Protein AF-A0A1L3LZ31-F1 (afdb_monomer_lite)

Organism: NCBI:txid194963

Sequence (178 aa):
MGLLARSVDQMVSSVVHTVFGEVTLGSHKLQDMMAPGGQSEEFSAVFYETMKIVLSELGASRALVSQSAGRKAFGQVTSRAAPEHFAAQLALQLLREEPIRIDYLDAHSPVSKETVAQVAIFSVLLYLLSDRENGDYAKMIQAATNLATALQDEISQAFRTQDRAKLSSLFARYAAHV

Radius of gyration: 16.97 Å; chains: 1; bounding box: 33×65×33 Å

pLDDT: mean 85.26, std 19.46, range [32.81, 98.69]

Structure (mmCIF, N/CA/C/O backbone):
data_AF-A0A1L3LZ31-F1
#
_entry.id   AF-A0A1L3LZ31-F1
#
loop_
_atom_site.group_PDB
_atom_site.id
_atom_site.type_symbol
_atom_site.label_atom_id
_atom_site.label_alt_id
_atom_site.label_comp_id
_atom_site.label_asym_id
_atom_site.label_entity_id
_atom_site.label_seq_id
_atom_site.pdbx_PDB_ins_code
_atom_site.Cartn_x
_atom_site.Cartn_y
_atom_site.Cartn_z
_atom_site.occupancy
_atom_site.B_iso_or_equiv
_atom_site.auth_seq_id
_atom_site.auth_comp_id
_atom_site.auth_asym_id
_atom_site.auth_atom_id
_atom_site.pdbx_PDB_model_num
ATOM 1 N N . MET A 1 1 ? -14.784 -51.489 -11.179 1.00 39.81 1 MET A N 1
ATOM 2 C CA . MET A 1 1 ? -14.001 -50.767 -10.155 1.00 39.81 1 MET A CA 1
ATOM 3 C C . MET A 1 1 ? -13.349 -49.561 -10.811 1.00 39.81 1 MET A C 1
ATOM 5 O O . MET A 1 1 ? -12.501 -49.760 -11.665 1.00 39.81 1 MET A O 1
ATOM 9 N N . GLY A 1 2 ? -13.780 -48.356 -10.422 1.00 39.28 2 GLY A N 1
ATOM 10 C CA . GLY A 1 2 ? -12.992 -47.121 -10.510 1.00 39.28 2 GLY A CA 1
ATOM 11 C C . GLY A 1 2 ? -13.008 -46.341 -11.824 1.00 39.28 2 GLY A C 1
ATOM 12 O O . GLY A 1 2 ? -12.061 -46.451 -12.584 1.00 39.28 2 GLY A O 1
ATOM 13 N N . LEU A 1 3 ? -14.007 -45.474 -12.022 1.00 36.28 3 LEU A N 1
ATOM 14 C CA . LEU A 1 3 ? -13.880 -44.235 -12.809 1.00 36.28 3 LEU A CA 1
ATOM 15 C C . LEU A 1 3 ? -14.830 -43.181 -12.207 1.00 36.28 3 LEU A C 1
ATOM 17 O O . LEU A 1 3 ? -15.915 -42.915 -12.711 1.00 36.28 3 LEU A O 1
ATOM 21 N N . LEU A 1 4 ? -14.425 -42.624 -11.068 1.00 46.81 4 LEU A N 1
ATOM 22 C CA . LEU A 1 4 ? -14.928 -41.361 -10.532 1.00 46.81 4 LEU A CA 1
ATOM 23 C C . LEU A 1 4 ? -13.710 -40.525 -10.131 1.00 46.81 4 LEU A C 1
ATOM 25 O O . LEU A 1 4 ? -12.728 -41.083 -9.649 1.00 46.81 4 LEU A O 1
ATOM 29 N N . ALA A 1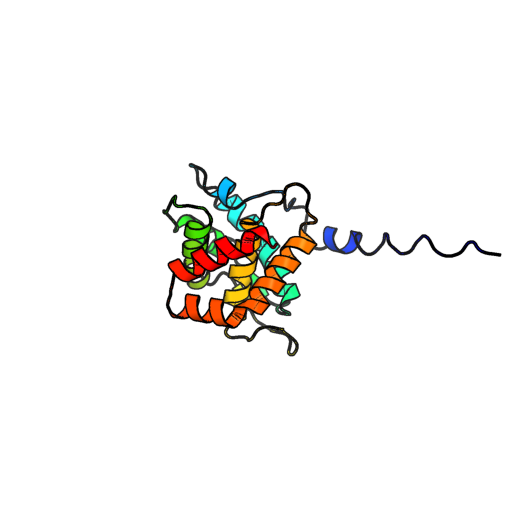 5 ? -13.839 -39.208 -10.301 1.00 45.81 5 ALA A N 1
ATOM 30 C CA . ALA A 1 5 ? -12.892 -38.137 -9.975 1.00 45.81 5 ALA A CA 1
ATOM 31 C C . ALA A 1 5 ? -11.959 -37.690 -11.115 1.00 45.81 5 ALA A C 1
ATOM 33 O O . ALA A 1 5 ? -10.784 -38.042 -11.151 1.00 45.81 5 ALA A O 1
ATOM 34 N N . ARG A 1 6 ? -12.479 -36.836 -12.011 1.00 41.78 6 ARG A N 1
ATOM 35 C CA . ARG A 1 6 ? -11.701 -35.779 -12.696 1.00 41.78 6 ARG A CA 1
ATOM 36 C C . ARG A 1 6 ? -12.620 -34.808 -13.449 1.00 41.78 6 ARG A C 1
ATOM 38 O O . ARG A 1 6 ? -12.605 -34.747 -14.669 1.00 41.78 6 ARG A O 1
ATOM 45 N N . SER A 1 7 ? -13.461 -34.066 -12.732 1.00 39.75 7 SER A N 1
ATOM 46 C CA . SER A 1 7 ? -14.238 -32.975 -13.352 1.00 39.75 7 SER A CA 1
ATOM 47 C C . SER A 1 7 ? -14.838 -32.014 -12.321 1.00 39.75 7 SER A C 1
ATOM 49 O O . SER A 1 7 ? -16.022 -31.700 -12.391 1.00 39.75 7 SER A O 1
ATOM 51 N N . VAL A 1 8 ? -14.049 -31.579 -11.331 1.00 41.03 8 VAL A N 1
ATOM 52 C CA . VAL A 1 8 ? -14.482 -30.530 -10.380 1.00 41.03 8 VAL A CA 1
ATOM 53 C C . VAL A 1 8 ? -13.474 -29.371 -10.277 1.00 41.03 8 VAL A C 1
ATOM 55 O O . VAL A 1 8 ? -13.866 -28.261 -9.942 1.00 41.03 8 VAL A O 1
ATOM 58 N N . ASP A 1 9 ? -12.215 -29.545 -10.697 1.00 38.34 9 ASP A N 1
ATOM 59 C CA . ASP A 1 9 ? -11.177 -28.503 -10.553 1.00 38.34 9 ASP A CA 1
ATOM 60 C C . ASP A 1 9 ? -11.232 -27.341 -11.564 1.00 38.34 9 ASP A C 1
ATOM 62 O O . ASP A 1 9 ? -10.511 -26.360 -11.414 1.00 38.34 9 ASP A O 1
ATOM 66 N N . GLN A 1 10 ? -12.088 -27.389 -12.590 1.00 38.19 10 GLN A N 1
ATOM 67 C CA . GLN A 1 10 ? -12.130 -26.339 -13.624 1.00 38.19 10 GLN A CA 1
ATOM 68 C C . GLN A 1 10 ? -13.148 -25.215 -13.374 1.00 38.19 10 GLN A C 1
ATOM 70 O O . GLN A 1 10 ? -13.153 -24.240 -14.119 1.00 38.19 10 GLN A O 1
ATOM 75 N N . MET A 1 11 ? -13.980 -25.292 -12.328 1.00 39.72 11 MET A N 1
ATOM 76 C CA . MET A 1 11 ? -15.030 -24.284 -12.076 1.00 39.72 11 MET A CA 1
ATOM 77 C C . MET A 1 11 ? -14.653 -23.181 -11.076 1.00 39.72 11 MET A C 1
ATOM 79 O O . MET A 1 11 ? -15.417 -22.235 -10.906 1.00 39.72 11 MET A O 1
ATOM 83 N N . VAL A 1 12 ? -13.478 -23.243 -10.442 1.00 41.28 12 VAL A N 1
ATOM 84 C CA . VAL A 1 12 ? -13.051 -22.215 -9.468 1.00 41.28 12 VAL A CA 1
ATOM 85 C C . VAL A 1 12 ? -12.274 -21.066 -10.136 1.00 41.28 12 VAL A C 1
ATOM 87 O O . VAL A 1 12 ? -12.230 -19.961 -9.608 1.00 41.28 12 VAL A O 1
ATOM 90 N N . SER A 1 13 ? -11.738 -21.267 -11.345 1.00 32.81 13 SER A N 1
ATOM 91 C CA . SER A 1 13 ? -10.962 -20.238 -12.062 1.00 32.81 13 SER A CA 1
ATOM 92 C C . SER A 1 13 ? -11.827 -19.246 -12.857 1.00 32.81 13 SER A C 1
ATOM 94 O O . SER A 1 13 ? -11.401 -18.123 -13.116 1.00 32.81 13 SER A O 1
ATOM 96 N N . SER A 1 14 ? -13.065 -19.603 -13.205 1.00 35.97 14 SER A N 1
ATOM 97 C CA . SER A 1 14 ? -13.921 -18.777 -14.069 1.00 35.97 14 SER A CA 1
ATOM 98 C C . SER A 1 14 ? -14.652 -17.642 -13.347 1.00 35.97 14 SER A C 1
ATOM 100 O O . SER A 1 14 ? -15.128 -16.723 -14.003 1.00 35.97 14 SER A O 1
ATOM 102 N N . VAL A 1 15 ? -14.738 -17.666 -12.014 1.00 42.50 15 VAL A N 1
ATOM 103 C CA . VAL A 1 15 ? -15.490 -16.647 -11.253 1.00 42.50 15 VAL A CA 1
ATOM 104 C C . VAL A 1 15 ? -14.682 -15.356 -11.055 1.00 42.50 15 VAL A C 1
ATOM 106 O O . VAL A 1 15 ? -15.261 -14.289 -10.865 1.00 42.50 15 VAL A O 1
ATOM 109 N N . VAL A 1 16 ? -13.354 -15.409 -11.195 1.00 46.00 16 VAL A N 1
ATOM 110 C CA . VAL A 1 16 ? -12.488 -14.222 -11.081 1.00 46.00 16 VAL A CA 1
ATOM 111 C C . VAL A 1 16 ? -12.533 -13.359 -12.352 1.00 46.00 16 VAL A C 1
ATOM 113 O O . VAL A 1 16 ? -12.413 -12.141 -12.266 1.00 46.00 16 VAL A O 1
ATOM 116 N N . HIS A 1 17 ? -12.808 -13.949 -13.521 1.00 40.97 17 HIS A N 1
ATOM 117 C CA . HIS A 1 17 ? -12.828 -13.224 -14.800 1.00 40.97 17 HIS A CA 1
ATOM 118 C C . HIS A 1 17 ? -14.130 -12.465 -15.100 1.00 40.97 17 HIS A C 1
ATOM 120 O O . HIS A 1 17 ? -14.138 -11.608 -15.976 1.00 40.97 17 HIS A O 1
ATOM 126 N N . THR A 1 18 ? -15.243 -12.765 -14.423 1.00 38.41 18 THR A N 1
ATOM 127 C CA . THR A 1 18 ? -16.560 -12.214 -14.811 1.00 38.41 18 THR A CA 1
ATOM 128 C C . THR A 1 18 ? -16.997 -11.007 -13.974 1.00 38.41 18 THR A C 1
ATOM 130 O O . THR A 1 18 ? -17.880 -10.265 -14.394 1.00 38.41 18 THR A O 1
ATOM 133 N N . VAL A 1 19 ? -16.398 -10.778 -12.799 1.00 49.94 19 VAL A N 1
ATOM 134 C CA . VAL A 1 19 ? -16.820 -9.696 -11.879 1.00 49.94 19 VAL A CA 1
ATOM 135 C C . VAL A 1 19 ? -16.019 -8.402 -12.079 1.00 49.94 19 VAL A C 1
ATOM 137 O O . VAL A 1 19 ? -16.484 -7.315 -11.739 1.00 49.94 19 VAL A O 1
ATOM 140 N N . PHE A 1 20 ? -14.842 -8.498 -12.688 1.00 46.31 20 PHE A N 1
ATOM 141 C CA . PHE A 1 20 ? -13.963 -7.373 -12.977 1.00 46.31 20 PHE A CA 1
ATOM 142 C C . PHE A 1 20 ? -13.767 -7.371 -14.486 1.00 46.31 20 PHE A C 1
ATOM 144 O O . PHE A 1 20 ? -13.106 -8.258 -15.017 1.00 46.31 20 PHE A O 1
ATOM 151 N N . GLY A 1 21 ? -14.457 -6.457 -15.176 1.00 37.12 21 GLY A N 1
ATOM 152 C CA . GLY A 1 21 ? -14.401 -6.336 -16.631 1.00 37.12 21 GLY A CA 1
ATOM 153 C C . GLY A 1 21 ? -12.963 -6.370 -17.140 1.00 37.12 21 GLY A C 1
ATOM 154 O O . GLY A 1 21 ? -12.045 -6.000 -16.418 1.00 37.12 21 GLY A O 1
ATOM 155 N N . GLU A 1 22 ? -12.812 -6.846 -18.371 1.00 36.69 22 GLU A N 1
ATOM 156 C CA . GLU A 1 22 ? -11.579 -7.186 -19.086 1.00 36.69 22 GLU A CA 1
ATOM 157 C C . GLU A 1 22 ? -10.583 -6.008 -19.203 1.00 36.69 22 GLU A C 1
ATOM 159 O O . GLU A 1 22 ? -10.281 -5.504 -20.278 1.00 36.69 22 GLU A O 1
ATOM 164 N N . VAL A 1 23 ? -10.054 -5.542 -18.077 1.00 42.44 23 VAL A N 1
ATOM 165 C CA . VAL A 1 23 ? -8.762 -4.883 -17.989 1.00 42.44 23 VAL A CA 1
ATOM 166 C C . VAL A 1 23 ? -7.808 -6.035 -17.779 1.00 42.44 23 VAL A C 1
ATOM 168 O O . VAL A 1 23 ? -7.792 -6.659 -16.717 1.00 42.44 23 VAL A O 1
ATOM 171 N N . THR A 1 24 ? -7.043 -6.369 -18.813 1.00 52.22 24 THR A N 1
ATOM 172 C CA . THR A 1 24 ? -5.862 -7.203 -18.640 1.00 52.22 24 THR A CA 1
ATOM 173 C C . THR A 1 24 ? -5.041 -6.548 -17.538 1.00 52.22 24 THR A C 1
ATOM 175 O O . THR A 1 24 ? -4.415 -5.517 -17.779 1.00 52.22 24 THR A O 1
ATOM 178 N N . LEU A 1 25 ? -5.073 -7.104 -16.322 1.00 55.62 25 LEU A N 1
ATOM 179 C CA . LEU A 1 25 ? -4.051 -6.897 -15.302 1.00 55.62 25 LEU A CA 1
ATOM 180 C C . LEU A 1 25 ? -2.759 -7.449 -15.914 1.00 55.62 25 LEU A C 1
ATOM 182 O O . LEU A 1 25 ? -2.336 -8.551 -15.606 1.00 55.62 25 LEU A O 1
ATOM 186 N N . GLY A 1 26 ? -2.214 -6.746 -16.906 1.00 54.66 26 GLY A N 1
ATOM 187 C CA . GLY A 1 26 ? -1.016 -7.139 -17.614 1.00 54.66 26 GLY A CA 1
ATOM 188 C C . GLY A 1 26 ? 0.185 -7.061 -16.682 1.00 54.66 26 GLY A C 1
ATOM 189 O O . GLY A 1 26 ? 0.089 -6.653 -15.521 1.00 54.66 26 GLY A O 1
ATOM 190 N N . SER A 1 27 ? 1.356 -7.402 -17.214 1.00 60.34 27 SER A N 1
ATOM 191 C CA . SER A 1 27 ? 2.658 -7.302 -16.541 1.00 60.34 27 SER A CA 1
ATOM 192 C C . SER A 1 27 ? 3.097 -5.843 -16.273 1.00 60.34 27 SER A C 1
ATOM 194 O O . SER A 1 27 ? 4.256 -5.493 -16.470 1.00 60.34 27 SER A O 1
ATOM 196 N N . HIS A 1 28 ? 2.191 -4.961 -15.850 1.00 75.38 28 HIS A N 1
ATOM 197 C CA . HIS A 1 28 ? 2.443 -3.532 -15.6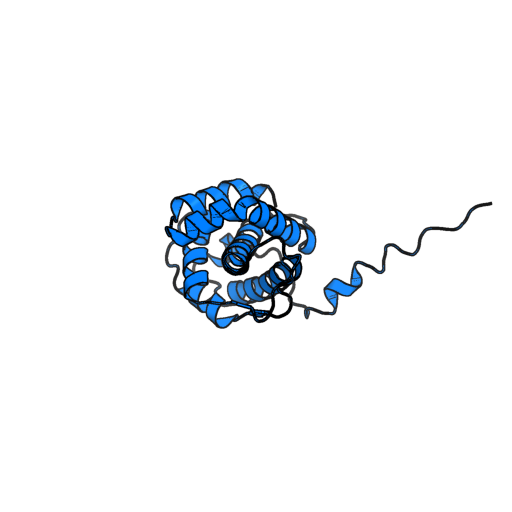98 1.00 75.38 28 HIS A CA 1
ATOM 198 C C . HIS A 1 28 ? 3.281 -3.258 -14.448 1.00 75.38 28 HIS A C 1
ATOM 200 O O . HIS A 1 28 ? 2.725 -3.100 -13.353 1.00 75.38 28 HIS A O 1
ATOM 206 N N . LYS A 1 29 ? 4.614 -3.250 -14.577 1.00 88.06 29 LYS A N 1
ATOM 207 C CA . LYS A 1 29 ? 5.547 -2.950 -13.480 1.00 88.06 29 LYS A CA 1
ATOM 208 C C . LYS A 1 29 ? 5.568 -1.462 -13.186 1.00 88.06 29 LYS A C 1
ATOM 210 O O . LYS A 1 29 ? 5.470 -0.633 -14.087 1.00 88.06 29 LYS A O 1
ATOM 215 N N . LEU A 1 30 ? 5.738 -1.117 -11.907 1.00 89.69 30 LEU A N 1
ATOM 216 C CA . LEU A 1 30 ? 5.811 0.284 -11.491 1.00 89.69 30 LEU A CA 1
ATOM 217 C C . LEU A 1 30 ? 6.924 1.026 -12.247 1.00 89.69 30 LEU A C 1
ATOM 219 O O . LEU A 1 30 ? 6.728 2.159 -12.676 1.00 89.69 30 LEU A O 1
ATOM 223 N N . GLN A 1 31 ? 8.056 0.351 -12.469 1.00 88.94 31 GLN A N 1
ATOM 224 C CA . GLN A 1 31 ? 9.190 0.882 -13.227 1.00 88.94 31 GLN A CA 1
ATOM 225 C C . GLN A 1 31 ? 8.815 1.308 -14.662 1.00 88.94 31 GLN A C 1
ATOM 227 O O . GLN A 1 31 ? 9.337 2.307 -15.152 1.00 88.94 31 GLN A O 1
ATOM 232 N N . ASP A 1 32 ? 7.886 0.601 -15.315 1.00 87.19 32 ASP A N 1
ATOM 233 C CA . ASP A 1 32 ? 7.491 0.868 -16.703 1.00 87.19 32 ASP A CA 1
ATOM 234 C C . ASP A 1 32 ? 6.587 2.114 -16.771 1.00 87.19 32 ASP A C 1
ATOM 236 O O . ASP A 1 32 ? 6.654 2.915 -17.706 1.00 87.19 32 ASP A O 1
ATOM 240 N N . MET A 1 33 ? 5.791 2.342 -15.722 1.00 88.25 33 MET A N 1
ATOM 241 C CA . MET A 1 33 ? 4.924 3.520 -15.591 1.00 88.25 33 MET A CA 1
ATOM 242 C C . MET A 1 33 ? 5.703 4.797 -15.232 1.00 88.25 33 MET A C 1
ATOM 244 O O . MET A 1 33 ? 5.238 5.909 -15.503 1.00 88.25 33 MET A O 1
ATOM 248 N N . MET A 1 34 ? 6.886 4.649 -14.624 1.00 87.31 34 MET A N 1
ATOM 249 C CA . MET A 1 34 ? 7.786 5.748 -14.240 1.00 87.31 34 MET A CA 1
ATOM 250 C C . MET A 1 34 ? 8.545 6.367 -15.429 1.00 87.31 34 MET A C 1
ATOM 252 O O . MET A 1 34 ? 9.222 7.388 -15.259 1.00 87.31 34 MET A O 1
ATOM 256 N N . ALA A 1 35 ? 8.462 5.773 -16.623 1.00 78.75 35 ALA A N 1
ATOM 257 C CA . ALA A 1 35 ? 9.170 6.238 -17.812 1.00 78.75 35 ALA A CA 1
ATOM 258 C C . ALA A 1 35 ? 8.816 7.700 -18.197 1.00 78.75 35 ALA A C 1
ATOM 260 O O . ALA A 1 35 ? 7.732 8.200 -17.867 1.00 78.75 35 ALA A O 1
ATOM 261 N N . PRO A 1 36 ? 9.713 8.426 -18.903 1.00 64.81 36 PRO A N 1
ATOM 262 C CA . PRO A 1 36 ? 9.447 9.791 -19.358 1.00 64.81 36 PRO A CA 1
ATOM 263 C C . PRO A 1 36 ? 8.152 9.864 -20.178 1.00 64.81 36 PRO A C 1
ATOM 265 O O . PRO A 1 36 ? 8.026 9.198 -21.198 1.00 64.81 36 PRO A O 1
ATOM 268 N N . GLY A 1 37 ? 7.198 10.677 -19.723 1.00 63.94 37 GLY A N 1
ATOM 269 C CA . GLY A 1 37 ? 5.831 10.705 -20.256 1.00 63.94 37 GLY A CA 1
ATOM 270 C C . GLY A 1 37 ? 4.774 10.340 -19.213 1.00 63.94 37 GLY A C 1
ATOM 271 O O . GLY A 1 37 ? 3.627 10.720 -19.398 1.00 63.94 37 GLY A O 1
ATOM 272 N N . GLY A 1 38 ? 5.180 9.710 -18.098 1.00 64.19 38 GLY A N 1
ATOM 273 C CA . GLY A 1 38 ? 4.383 9.519 -16.885 1.00 64.19 38 GLY A CA 1
ATOM 274 C C . GLY A 1 38 ? 3.033 8.866 -17.156 1.00 64.19 38 GLY A C 1
ATOM 275 O O . GLY A 1 38 ? 2.033 9.561 -17.347 1.00 64.19 38 GLY A O 1
ATOM 276 N N . GLN A 1 39 ? 2.980 7.535 -17.110 1.00 81.56 39 GLN A N 1
ATOM 277 C CA . GLN A 1 39 ? 1.769 6.771 -17.428 1.00 81.56 39 GLN A CA 1
ATOM 278 C C . GLN A 1 39 ? 0.765 6.787 -16.258 1.00 81.56 39 GLN A C 1
ATOM 280 O O . GLN A 1 39 ? 0.334 5.760 -15.750 1.00 81.56 39 GLN A O 1
ATOM 285 N N . SER A 1 40 ? 0.394 7.987 -15.795 1.00 83.19 40 SER A N 1
ATOM 286 C CA . SER A 1 40 ? -0.495 8.197 -14.643 1.00 83.19 40 SER A CA 1
ATOM 287 C C . SER A 1 40 ? -1.891 7.602 -14.850 1.00 83.19 40 SER A C 1
ATOM 289 O O . SER A 1 40 ? -2.541 7.209 -13.884 1.00 83.19 40 SER A O 1
ATOM 291 N N . GLU A 1 41 ? -2.350 7.530 -16.100 1.00 87.38 41 GLU A N 1
ATOM 292 C CA . GLU A 1 41 ? -3.616 6.902 -16.474 1.00 87.38 41 GLU A CA 1
ATOM 293 C C . GLU A 1 41 ? -3.545 5.380 -16.327 1.00 87.38 41 GLU A C 1
ATOM 295 O O . GLU A 1 41 ? -4.369 4.806 -15.613 1.00 87.38 41 GLU A O 1
ATOM 300 N N . GLU A 1 42 ? -2.500 4.759 -16.879 1.00 89.38 42 GLU A N 1
ATOM 301 C CA . GLU A 1 42 ? -2.211 3.330 -16.722 1.00 89.38 42 GLU A CA 1
ATOM 302 C C . GLU A 1 42 ? -2.048 2.956 -15.245 1.00 89.38 42 GLU A C 1
ATOM 304 O O . GLU A 1 42 ? -2.737 2.059 -14.756 1.00 89.38 42 GLU A O 1
ATOM 309 N N . PHE A 1 43 ? -1.231 3.711 -14.500 1.00 92.06 43 P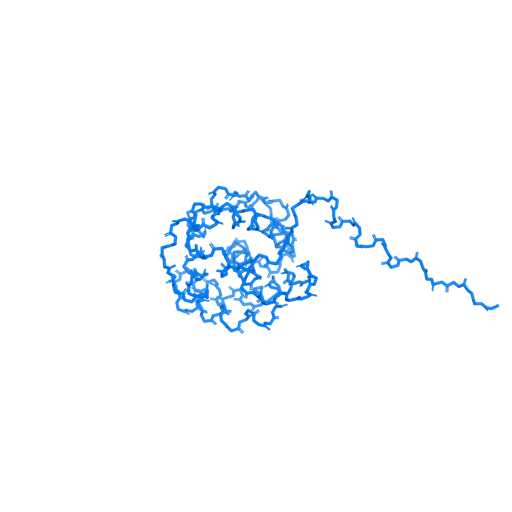HE A N 1
ATOM 310 C CA . PHE A 1 43 ? -1.088 3.526 -13.059 1.00 92.06 43 PHE A CA 1
ATOM 311 C C . PHE A 1 43 ? -2.440 3.571 -12.356 1.00 92.06 43 PHE A C 1
ATOM 313 O O . PHE A 1 43 ? -2.736 2.702 -11.544 1.00 92.06 43 PHE A O 1
ATOM 320 N N . SER A 1 44 ? -3.274 4.569 -12.658 1.00 92.69 44 SER A N 1
ATOM 321 C CA . SER A 1 44 ? -4.551 4.735 -11.968 1.00 92.69 44 SER A CA 1
ATOM 322 C C . SER A 1 44 ? -5.506 3.564 -12.204 1.00 92.69 44 SER A C 1
ATOM 324 O O . SER A 1 44 ? -6.178 3.145 -11.264 1.00 92.69 44 SER A O 1
ATOM 326 N N . ALA A 1 45 ? -5.539 3.018 -13.424 1.00 91.62 45 ALA A N 1
ATOM 327 C CA . ALA A 1 45 ? -6.369 1.868 -13.765 1.00 91.62 45 ALA A CA 1
ATOM 328 C C . ALA A 1 45 ? -5.887 0.608 -13.033 1.00 91.62 45 ALA A C 1
ATOM 330 O O . ALA A 1 45 ? -6.669 -0.048 -12.345 1.00 91.62 45 ALA A O 1
ATOM 331 N N . VAL A 1 46 ? -4.582 0.323 -13.095 1.00 92.44 46 VAL A N 1
ATOM 332 C CA . VAL A 1 46 ? -3.994 -0.844 -12.422 1.00 92.44 46 VAL A CA 1
ATOM 333 C C . VAL A 1 46 ? -4.121 -0.726 -10.901 1.00 92.44 46 VAL A C 1
ATOM 335 O O . VAL A 1 46 ? -4.479 -1.697 -10.233 1.00 92.44 46 VAL A O 1
ATOM 338 N N . PHE A 1 47 ? -3.879 0.462 -10.342 1.00 95.06 47 PHE A N 1
ATOM 339 C CA . PHE A 1 47 ? -4.066 0.746 -8.922 1.00 95.06 47 PHE A CA 1
ATOM 340 C C . PHE A 1 47 ? -5.511 0.492 -8.493 1.00 95.06 47 PHE A C 1
ATOM 342 O O . PHE A 1 47 ? -5.724 -0.179 -7.489 1.00 95.06 47 PHE A O 1
ATOM 349 N N . TYR A 1 48 ? -6.495 0.993 -9.246 1.00 94.94 48 TYR A N 1
ATOM 350 C CA . TYR A 1 48 ? -7.914 0.828 -8.929 1.00 94.94 48 TYR A CA 1
ATOM 351 C C . TYR A 1 48 ? -8.323 -0.650 -8.861 1.00 94.94 48 TYR A C 1
ATOM 353 O O . TYR A 1 48 ? -8.898 -1.074 -7.856 1.00 94.94 48 TYR A O 1
ATOM 361 N N . GLU A 1 49 ? -7.978 -1.443 -9.878 1.00 93.12 49 GLU A N 1
ATOM 362 C CA . GLU A 1 49 ? -8.349 -2.864 -9.916 1.00 93.12 49 GLU A CA 1
ATOM 363 C C . GLU A 1 49 ? -7.620 -3.680 -8.843 1.00 93.12 49 GLU A C 1
ATOM 365 O O . GLU A 1 49 ? -8.250 -4.428 -8.093 1.00 93.12 49 GLU A O 1
ATOM 370 N N . THR A 1 50 ? -6.307 -3.472 -8.689 1.00 95.00 50 THR A N 1
ATOM 371 C CA . THR A 1 50 ? -5.515 -4.163 -7.654 1.00 95.00 50 THR A CA 1
ATOM 372 C C . THR A 1 50 ? -6.030 -3.819 -6.255 1.00 95.00 50 THR A C 1
ATOM 374 O O . THR A 1 50 ? -6.180 -4.696 -5.408 1.00 95.00 50 THR A O 1
ATOM 377 N N . MET A 1 51 ? -6.364 -2.548 -6.014 1.00 97.00 51 MET A N 1
ATOM 378 C CA . MET A 1 51 ? -6.868 -2.078 -4.725 1.00 97.00 51 MET A CA 1
ATOM 379 C C . MET A 1 51 ? -8.192 -2.743 -4.343 1.00 97.00 51 MET A C 1
ATOM 381 O O . MET A 1 51 ? -8.382 -3.085 -3.179 1.00 97.00 51 MET A O 1
ATOM 385 N N . LYS A 1 52 ? -9.105 -2.968 -5.296 1.00 95.62 52 LYS A N 1
ATOM 386 C CA . LYS A 1 52 ? -10.367 -3.671 -5.014 1.00 95.62 52 LYS A CA 1
ATOM 387 C C . LYS A 1 52 ? -10.133 -5.108 -4.554 1.00 95.62 52 LYS A C 1
ATOM 389 O O . LYS A 1 52 ? -10.808 -5.558 -3.631 1.00 95.62 52 LYS A O 1
ATOM 394 N N . ILE A 1 53 ? -9.179 -5.804 -5.174 1.00 95.31 53 ILE A N 1
ATOM 395 C CA . ILE A 1 53 ? -8.815 -7.176 -4.798 1.00 95.31 53 ILE A CA 1
ATOM 396 C C . ILE A 1 53 ? -8.219 -7.177 -3.387 1.00 95.31 53 ILE A C 1
ATOM 398 O O . ILE A 1 53 ? -8.743 -7.859 -2.510 1.00 95.31 53 ILE A O 1
ATOM 402 N N . VAL A 1 54 ? -7.218 -6.328 -3.135 1.00 97.62 54 VAL A N 1
ATOM 403 C CA . VAL A 1 54 ? -6.574 -6.188 -1.817 1.00 97.62 54 VAL A CA 1
ATOM 404 C C . VAL A 1 54 ? -7.591 -5.855 -0.722 1.00 97.62 54 VAL A C 1
ATOM 406 O O . VAL A 1 54 ? -7.599 -6.477 0.335 1.00 97.62 54 VAL A O 1
ATOM 409 N N . LEU A 1 55 ? -8.492 -4.896 -0.955 1.00 97.44 55 LEU A N 1
ATOM 410 C CA . LEU A 1 55 ? -9.512 -4.528 0.032 1.00 97.44 55 LEU A CA 1
ATOM 411 C C . LEU A 1 55 ? -10.491 -5.672 0.297 1.00 97.44 55 LEU A C 1
ATOM 413 O O . LEU A 1 55 ? -10.892 -5.866 1.442 1.00 97.44 55 LEU A O 1
ATOM 417 N N . SER A 1 56 ? -10.848 -6.454 -0.722 1.00 95.69 56 SER A N 1
ATOM 418 C CA . SER A 1 56 ? -11.662 -7.654 -0.528 1.00 95.69 56 SER A CA 1
ATOM 419 C C . SER A 1 56 ? -10.944 -8.690 0.344 1.00 95.69 56 SER A C 1
ATOM 421 O O . SER A 1 56 ? -11.567 -9.254 1.241 1.00 95.69 56 SER A O 1
ATOM 423 N N . GLU A 1 57 ? -9.648 -8.920 0.117 1.00 95.81 57 GLU A N 1
ATOM 424 C CA . GLU A 1 57 ? -8.826 -9.846 0.914 1.00 95.81 57 GLU A CA 1
ATOM 425 C C . GLU A 1 57 ? -8.660 -9.391 2.369 1.00 95.81 57 GLU A C 1
ATOM 427 O O . GLU A 1 57 ? -8.648 -10.215 3.280 1.00 95.81 57 GLU A O 1
ATOM 432 N N . LEU A 1 58 ? -8.604 -8.079 2.604 1.00 97.50 58 LEU A N 1
ATOM 433 C CA . LEU A 1 58 ? -8.546 -7.485 3.942 1.00 97.50 58 LEU A CA 1
ATOM 434 C C . LEU A 1 58 ? -9.918 -7.411 4.639 1.00 97.50 58 LEU A C 1
ATOM 436 O O . LEU A 1 58 ? -10.022 -6.845 5.723 1.00 97.50 58 LEU A O 1
ATOM 440 N N . GLY A 1 59 ? -10.992 -7.937 4.039 1.00 96.88 59 GLY A N 1
ATOM 441 C CA . GLY A 1 59 ? -12.339 -7.881 4.621 1.00 96.88 59 GLY A CA 1
ATOM 442 C C . GLY A 1 59 ? -13.012 -6.502 4.532 1.00 96.88 59 GLY A C 1
ATOM 443 O O . GLY A 1 59 ? -14.008 -6.249 5.210 1.00 96.88 59 GLY A O 1
ATOM 444 N N . ALA A 1 60 ? -12.503 -5.602 3.689 1.00 96.31 60 ALA A N 1
ATOM 445 C CA . ALA A 1 60 ? -13.040 -4.268 3.407 1.00 96.31 60 ALA A CA 1
ATOM 446 C C . ALA A 1 60 ? -13.827 -4.239 2.080 1.00 96.31 60 ALA A C 1
ATOM 448 O O . ALA A 1 60 ? -13.670 -3.336 1.258 1.00 96.31 60 ALA A O 1
ATOM 449 N N . SER A 1 61 ? -14.690 -5.234 1.850 1.00 89.12 61 SER A N 1
ATOM 450 C CA . SER A 1 61 ? -15.412 -5.418 0.576 1.00 89.12 61 SER A CA 1
ATOM 451 C C . SER A 1 61 ? -16.392 -4.286 0.230 1.00 89.12 61 SER A C 1
ATOM 453 O O . SER A 1 61 ? -16.764 -4.117 -0.930 1.00 89.12 61 SER A O 1
ATOM 455 N N . ARG A 1 62 ? -16.796 -3.479 1.219 1.00 91.69 62 ARG A N 1
ATOM 456 C CA . ARG A 1 62 ? -17.613 -2.269 1.036 1.00 91.69 62 ARG A CA 1
ATOM 457 C C . ARG A 1 62 ? -16.739 -1.025 1.161 1.00 91.69 62 ARG A C 1
ATOM 459 O O . ARG A 1 62 ? -16.857 -0.252 2.114 1.00 91.69 62 ARG A O 1
ATOM 466 N N . ALA A 1 63 ? -15.844 -0.866 0.198 1.00 94.25 63 ALA A N 1
ATOM 467 C CA . ALA A 1 63 ? -14.982 0.295 0.082 1.00 94.25 63 ALA A CA 1
ATOM 468 C C . ALA A 1 63 ? -15.131 0.948 -1.295 1.00 94.25 63 ALA A C 1
ATOM 470 O O . ALA A 1 63 ? -15.309 0.278 -2.313 1.00 94.25 63 ALA A O 1
ATOM 471 N N . LEU A 1 64 ? -15.041 2.274 -1.321 1.00 95.06 64 LEU A N 1
ATOM 472 C CA . LEU A 1 64 ? -14.974 3.065 -2.542 1.00 95.06 64 LEU A CA 1
ATOM 473 C C . LEU A 1 64 ? -13.512 3.372 -2.847 1.00 95.06 64 LEU A C 1
ATOM 475 O O . LEU A 1 64 ? -12.794 3.867 -1.979 1.00 95.06 64 LEU A O 1
ATOM 479 N N . VAL A 1 65 ? -13.093 3.122 -4.087 1.00 96.56 65 VAL A N 1
ATOM 480 C CA . VAL A 1 65 ? -11.745 3.437 -4.576 1.00 96.56 65 VAL A CA 1
ATOM 481 C C . VAL A 1 65 ? -11.835 4.539 -5.629 1.00 96.56 65 VAL A C 1
ATOM 483 O O . VAL A 1 65 ? -12.600 4.440 -6.586 1.00 96.56 65 VAL A O 1
ATOM 486 N N . SER A 1 66 ? -11.053 5.601 -5.456 1.00 96.50 66 SER A N 1
ATOM 487 C CA . SER A 1 66 ? -10.992 6.755 -6.349 1.00 96.50 66 SER A CA 1
ATOM 488 C C . SER A 1 66 ? -9.801 6.647 -7.298 1.00 96.50 66 SER A C 1
ATOM 490 O O . SER A 1 66 ? -8.652 6.902 -6.926 1.00 96.50 66 SER A O 1
ATOM 492 N N . GLN A 1 67 ? -10.081 6.320 -8.560 1.00 93.94 67 GLN A N 1
ATOM 493 C CA . GLN A 1 67 ? -9.066 6.273 -9.614 1.00 93.94 67 GLN A CA 1
ATOM 494 C C . GLN A 1 67 ? -8.408 7.647 -9.836 1.00 93.94 67 GLN A C 1
ATOM 496 O O . GLN A 1 67 ? -7.191 7.742 -10.003 1.00 93.94 67 GLN A O 1
ATOM 501 N N . SER A 1 68 ? -9.184 8.735 -9.774 1.00 95.12 68 SER A N 1
ATOM 502 C CA . SER A 1 68 ? -8.659 10.094 -9.949 1.00 95.12 68 SER A CA 1
ATOM 503 C C . SER A 1 68 ? -7.710 10.510 -8.822 1.00 95.12 68 SER A C 1
ATOM 505 O O . SER A 1 68 ? -6.728 11.200 -9.092 1.00 95.12 68 SER A O 1
ATOM 507 N N . ALA A 1 69 ? -7.963 10.075 -7.581 1.00 96.25 69 ALA A N 1
ATOM 508 C CA . ALA A 1 69 ? -7.050 10.301 -6.459 1.00 96.25 69 ALA A CA 1
ATOM 509 C C . ALA A 1 69 ? -5.726 9.547 -6.661 1.00 96.25 69 ALA A C 1
ATOM 511 O O . ALA A 1 69 ? -4.659 10.136 -6.499 1.00 96.25 69 ALA A O 1
ATOM 512 N N . GLY A 1 70 ? -5.786 8.288 -7.117 1.00 95.19 70 GLY A N 1
ATOM 513 C CA . GLY A 1 70 ? -4.597 7.513 -7.487 1.00 95.19 70 GLY A CA 1
ATOM 514 C C . GLY A 1 70 ? -3.771 8.194 -8.583 1.00 95.19 70 GLY A C 1
ATOM 515 O O . GLY A 1 70 ? -2.569 8.409 -8.420 1.00 95.19 70 GLY A O 1
ATOM 516 N N . ARG A 1 71 ? -4.428 8.632 -9.665 1.00 94.56 71 ARG A N 1
ATOM 517 C CA . ARG A 1 71 ? -3.790 9.386 -10.758 1.00 94.56 71 ARG A CA 1
ATOM 518 C C . ARG A 1 71 ? -3.119 10.668 -10.259 1.00 94.56 71 ARG A C 1
ATOM 520 O O . ARG A 1 71 ? -1.979 10.956 -10.622 1.00 94.56 71 ARG A O 1
ATOM 527 N N . LYS A 1 72 ? -3.829 11.441 -9.432 1.00 95.31 72 LYS A N 1
ATOM 528 C CA . LYS A 1 72 ? -3.339 12.703 -8.867 1.00 95.31 72 LYS A CA 1
ATOM 529 C C . LYS A 1 72 ? -2.136 12.476 -7.951 1.00 95.31 72 LYS A C 1
ATOM 531 O O . LYS A 1 72 ? -1.170 13.228 -8.055 1.00 95.31 72 LYS A O 1
ATOM 536 N N . ALA A 1 73 ? -2.165 11.441 -7.112 1.00 95.81 73 ALA A N 1
ATOM 537 C CA . ALA A 1 73 ? -1.038 11.083 -6.259 1.00 95.81 73 ALA A CA 1
ATOM 538 C C . ALA A 1 73 ? 0.205 10.731 -7.085 1.00 95.81 73 ALA A C 1
ATOM 540 O O . ALA A 1 73 ? 1.284 11.257 -6.822 1.00 95.81 73 ALA A O 1
ATOM 541 N N . PHE A 1 74 ? 0.038 9.914 -8.129 1.00 94.38 74 PHE A N 1
ATOM 542 C CA . PHE A 1 74 ? 1.126 9.538 -9.030 1.00 94.38 74 PHE A CA 1
ATOM 543 C C . PHE A 1 74 ? 1.749 10.748 -9.728 1.00 94.38 74 PHE A C 1
ATOM 545 O O . PHE A 1 74 ? 2.965 10.907 -9.721 1.00 94.38 74 PHE A O 1
ATOM 552 N N . GLY A 1 75 ? 0.919 11.648 -10.266 1.00 92.00 75 GLY A N 1
ATOM 553 C CA . GLY A 1 75 ? 1.389 12.858 -10.947 1.00 92.00 75 GLY A CA 1
ATOM 554 C C . GLY A 1 75 ? 2.133 13.856 -10.050 1.00 92.00 75 GLY A C 1
ATOM 555 O O . GLY A 1 75 ? 2.850 14.711 -10.564 1.00 92.00 75 GLY A O 1
ATOM 556 N N . GLN A 1 76 ? 1.985 13.763 -8.724 1.00 92.50 76 GLN A N 1
ATOM 557 C CA . GLN A 1 76 ? 2.689 14.623 -7.765 1.00 92.50 76 GLN A CA 1
ATOM 558 C C . GLN A 1 76 ? 4.067 14.088 -7.357 1.00 92.50 76 GLN A C 1
ATOM 560 O O . GLN A 1 76 ? 4.874 14.842 -6.810 1.00 92.50 76 GLN A O 1
ATOM 565 N N . VAL A 1 77 ? 4.366 12.813 -7.622 1.00 91.81 77 VAL A N 1
ATOM 566 C CA . VAL A 1 77 ? 5.693 12.251 -7.357 1.00 91.81 77 VAL A CA 1
ATOM 567 C C . VAL A 1 77 ? 6.611 12.586 -8.528 1.00 91.81 77 VAL A C 1
ATOM 569 O O . VAL A 1 77 ? 6.507 12.026 -9.613 1.00 91.81 77 VAL A O 1
ATOM 572 N N . THR A 1 78 ? 7.529 13.524 -8.309 1.00 81.94 78 THR A N 1
ATOM 573 C CA . THR A 1 78 ? 8.450 14.020 -9.347 1.00 81.94 78 THR A CA 1
ATOM 574 C C . THR A 1 78 ? 9.803 13.310 -9.356 1.00 81.94 78 THR A C 1
ATOM 576 O O . THR A 1 78 ? 10.589 13.477 -10.291 1.00 81.94 78 THR A O 1
ATOM 579 N N . SER A 1 79 ? 10.093 12.527 -8.315 1.00 77.94 79 SER A N 1
ATOM 580 C CA . SER A 1 79 ? 11.342 11.780 -8.187 1.00 77.94 79 SER A CA 1
ATOM 581 C C . SER A 1 79 ? 11.475 10.736 -9.293 1.00 77.94 79 SER A C 1
ATOM 583 O O . SER A 1 79 ? 10.524 10.033 -9.607 1.00 77.94 79 SER A O 1
ATOM 585 N N . ARG A 1 80 ? 12.681 10.594 -9.844 1.00 74.31 80 ARG A N 1
ATOM 586 C CA . ARG A 1 80 ? 13.058 9.495 -10.752 1.00 74.31 80 ARG A CA 1
ATOM 587 C C . ARG A 1 80 ? 14.090 8.564 -10.112 1.00 74.31 80 ARG A C 1
ATOM 589 O O . ARG A 1 80 ? 14.968 8.040 -10.789 1.00 74.31 80 ARG A O 1
ATOM 596 N N . ALA A 1 81 ? 14.034 8.443 -8.787 1.00 84.25 81 ALA A N 1
ATOM 597 C CA . ALA A 1 81 ? 14.872 7.520 -8.032 1.00 84.25 81 ALA A CA 1
ATOM 598 C C . ALA A 1 81 ? 14.532 6.055 -8.365 1.00 84.25 81 ALA A C 1
ATOM 600 O O . ALA A 1 81 ? 13.627 5.778 -9.151 1.00 84.25 81 ALA A O 1
ATOM 601 N N . ALA A 1 82 ? 15.250 5.121 -7.738 1.00 92.25 82 ALA A N 1
ATOM 602 C CA . ALA A 1 82 ? 14.948 3.697 -7.841 1.00 92.25 82 ALA A CA 1
ATOM 603 C C . ALA A 1 82 ? 13.456 3.406 -7.539 1.00 92.25 82 ALA A C 1
ATOM 605 O O . ALA A 1 82 ? 12.855 4.133 -6.732 1.00 92.25 82 ALA A O 1
ATOM 606 N N . PRO A 1 83 ? 12.849 2.374 -8.158 1.00 93.62 83 PRO A N 1
ATOM 607 C CA . PRO A 1 83 ? 11.415 2.095 -8.053 1.00 93.62 83 PRO A CA 1
ATOM 608 C C . PRO A 1 83 ? 10.876 2.043 -6.619 1.00 93.62 83 PRO A C 1
ATOM 610 O O . PRO A 1 83 ? 9.785 2.534 -6.349 1.00 93.62 83 PRO A O 1
ATOM 613 N N . GLU A 1 84 ? 11.652 1.533 -5.667 1.00 96.00 84 GLU A N 1
ATOM 614 C CA . GLU A 1 84 ? 11.266 1.406 -4.259 1.00 96.00 84 GLU A CA 1
ATOM 615 C C . GLU A 1 84 ? 11.232 2.762 -3.547 1.00 96.00 84 GLU A C 1
ATOM 617 O O . GLU A 1 84 ? 10.360 3.021 -2.715 1.00 96.00 84 GLU A O 1
ATOM 622 N N . HIS A 1 85 ? 12.147 3.664 -3.913 1.00 96.38 85 HIS A N 1
ATOM 623 C CA . HIS A 1 85 ? 12.147 5.038 -3.416 1.00 96.38 85 HIS A CA 1
ATOM 624 C C . HIS A 1 85 ? 10.963 5.818 -3.988 1.00 96.38 85 HIS A C 1
ATOM 626 O O . HIS A 1 85 ? 10.341 6.614 -3.278 1.00 96.38 85 HIS A O 1
ATOM 632 N N . PHE A 1 86 ? 10.645 5.591 -5.264 1.00 95.81 86 PHE A N 1
ATOM 633 C CA . PHE A 1 86 ? 9.459 6.155 -5.899 1.00 95.81 86 PHE A CA 1
ATOM 634 C C . PHE A 1 86 ? 8.181 5.639 -5.230 1.00 95.81 86 PHE A C 1
ATOM 636 O O . PHE A 1 86 ? 7.346 6.441 -4.813 1.00 95.81 86 PHE A O 1
ATOM 643 N N . ALA A 1 87 ? 8.067 4.324 -5.030 1.00 97.06 87 ALA A N 1
ATOM 644 C CA . ALA A 1 87 ? 6.947 3.691 -4.342 1.00 97.06 87 ALA A CA 1
ATOM 645 C C . ALA A 1 87 ? 6.768 4.226 -2.916 1.00 97.06 87 ALA A C 1
ATOM 647 O O . ALA A 1 87 ? 5.649 4.522 -2.516 1.00 97.06 87 ALA A O 1
ATOM 648 N N . ALA A 1 88 ? 7.850 4.435 -2.160 1.00 97.88 88 ALA A N 1
ATOM 649 C CA . ALA A 1 88 ? 7.777 5.023 -0.823 1.00 97.88 88 ALA A CA 1
ATOM 650 C C . ALA A 1 88 ? 7.196 6.447 -0.826 1.00 97.88 88 ALA A C 1
ATOM 652 O O . ALA A 1 88 ? 6.376 6.790 0.028 1.00 97.88 88 ALA A O 1
ATOM 653 N N . GLN A 1 89 ? 7.588 7.283 -1.791 1.00 97.06 89 GLN A N 1
ATOM 654 C CA . GLN A 1 89 ? 7.017 8.625 -1.943 1.00 97.06 89 GLN A CA 1
ATOM 655 C C . GLN A 1 89 ? 5.551 8.565 -2.378 1.00 97.06 89 GLN A C 1
ATOM 657 O O . GLN A 1 89 ? 4.711 9.269 -1.815 1.00 97.06 89 GLN A O 1
ATOM 662 N N . LEU A 1 90 ? 5.246 7.689 -3.333 1.00 97.44 90 LEU A N 1
ATOM 663 C CA . LEU A 1 90 ? 3.901 7.468 -3.838 1.00 97.44 90 LEU A CA 1
ATOM 664 C C . LEU A 1 90 ? 2.958 6.940 -2.758 1.00 97.44 90 LEU A C 1
ATOM 666 O O . LEU A 1 90 ? 1.833 7.411 -2.671 1.00 97.44 90 LEU A O 1
ATOM 670 N N . ALA A 1 91 ? 3.413 6.035 -1.893 1.00 98.19 91 ALA A N 1
ATOM 671 C CA . ALA A 1 91 ? 2.635 5.500 -0.782 1.00 98.19 91 ALA A CA 1
ATOM 672 C C . ALA A 1 91 ? 2.148 6.620 0.148 1.00 98.19 91 ALA A C 1
ATOM 674 O O . ALA A 1 91 ? 0.959 6.720 0.452 1.00 98.19 91 ALA A O 1
ATOM 675 N N . LEU A 1 92 ? 3.062 7.510 0.553 1.00 98.12 92 LEU A N 1
ATOM 676 C CA . LEU A 1 92 ? 2.727 8.664 1.388 1.00 98.12 92 LEU A CA 1
ATOM 677 C C . LEU A 1 92 ? 1.794 9.639 0.665 1.00 98.12 92 LEU A C 1
ATOM 679 O O . LEU A 1 92 ? 0.907 10.212 1.295 1.00 98.12 92 LEU A O 1
ATOM 683 N N . GLN A 1 93 ? 1.989 9.833 -0.641 1.00 97.62 93 GLN A N 1
ATOM 684 C CA . GLN A 1 93 ? 1.147 10.726 -1.426 1.00 97.62 93 GLN A CA 1
ATOM 685 C C . GLN A 1 93 ? -0.262 10.161 -1.635 1.00 97.62 93 GLN A C 1
ATOM 687 O O . GLN A 1 93 ? -1.236 10.898 -1.515 1.00 97.62 93 GLN A O 1
ATOM 692 N N . LEU A 1 94 ? -0.386 8.856 -1.877 1.00 98.00 94 LEU A N 1
ATOM 693 C CA . LEU A 1 94 ? -1.665 8.157 -1.931 1.00 98.00 94 LEU A CA 1
ATOM 694 C C . LEU A 1 94 ? -2.399 8.316 -0.608 1.00 98.00 94 LEU A C 1
ATOM 696 O O . LEU A 1 94 ? -3.544 8.735 -0.619 1.00 98.00 94 LEU A O 1
ATOM 700 N N . LEU A 1 95 ? -1.747 8.089 0.536 1.00 96.19 95 LEU A N 1
ATOM 701 C CA . LEU A 1 95 ? -2.424 8.251 1.824 1.00 96.19 95 LEU A CA 1
ATOM 702 C C . LEU A 1 95 ? -2.980 9.676 2.020 1.00 96.19 95 LEU A C 1
ATOM 704 O O . LEU A 1 95 ? -4.062 9.829 2.574 1.00 96.19 95 LEU A O 1
ATOM 708 N N . ARG A 1 96 ? -2.281 10.709 1.525 1.00 96.75 96 ARG A N 1
ATOM 709 C CA . ARG A 1 96 ? -2.736 12.114 1.576 1.00 96.75 96 ARG A CA 1
ATOM 710 C C . ARG A 1 96 ? -3.897 12.427 0.635 1.00 96.75 96 ARG A C 1
ATOM 712 O O . ARG A 1 96 ? -4.698 13.299 0.945 1.00 96.75 96 ARG A O 1
ATOM 719 N N . GLU A 1 97 ? -3.960 11.771 -0.520 1.00 97.25 97 GLU A N 1
ATOM 720 C CA . GLU A 1 97 ? -5.052 11.946 -1.488 1.00 97.25 97 GLU A CA 1
ATOM 721 C C . GLU A 1 97 ? -6.299 11.120 -1.131 1.00 97.25 97 GLU A C 1
ATOM 723 O O . GLU A 1 97 ? -7.307 11.223 -1.827 1.00 97.25 97 GLU A O 1
ATOM 728 N N . GLU A 1 98 ? -6.234 10.309 -0.067 1.00 95.38 98 GLU A N 1
ATOM 729 C CA . GLU A 1 98 ? -7.335 9.488 0.457 1.00 95.38 98 GLU A CA 1
ATOM 730 C C . GLU A 1 98 ? -8.097 8.717 -0.644 1.00 95.38 98 GLU A C 1
ATOM 732 O O . GLU A 1 98 ? -9.314 8.862 -0.803 1.00 95.38 98 GLU A O 1
ATOM 737 N N . PRO A 1 99 ? -7.411 7.873 -1.443 1.00 93.94 99 PRO A N 1
ATOM 738 C CA . PRO A 1 99 ? -8.012 7.199 -2.583 1.00 93.94 99 PRO A CA 1
ATOM 739 C C . PRO A 1 99 ? -9.021 6.126 -2.180 1.00 93.94 99 PRO A C 1
ATOM 741 O O . PRO A 1 99 ? -9.673 5.576 -3.059 1.00 93.94 99 PRO A O 1
ATOM 744 N N . ILE A 1 100 ? -9.141 5.801 -0.892 1.00 95.81 100 ILE A N 1
ATOM 745 C CA . ILE A 1 100 ? -10.009 4.743 -0.387 1.00 95.81 100 ILE A CA 1
ATOM 746 C C . ILE A 1 100 ? -10.908 5.324 0.699 1.00 95.81 100 ILE A C 1
ATOM 748 O O . ILE A 1 100 ? -10.428 5.970 1.629 1.00 95.81 100 ILE A O 1
ATOM 752 N N . ARG A 1 101 ? -12.206 5.033 0.616 1.00 95.25 101 ARG A N 1
ATOM 753 C CA . ARG A 1 101 ? -13.166 5.239 1.707 1.00 95.25 101 ARG A CA 1
ATOM 754 C C . ARG A 1 101 ? -13.767 3.900 2.088 1.00 95.25 101 ARG A C 1
ATOM 756 O O . ARG A 1 101 ? -14.315 3.219 1.229 1.00 95.25 101 ARG A O 1
ATOM 763 N N . ILE A 1 102 ? -13.633 3.515 3.352 1.00 94.44 102 ILE A N 1
ATOM 764 C CA . ILE A 1 102 ? -14.045 2.199 3.846 1.00 94.44 102 ILE A CA 1
ATOM 765 C C . ILE A 1 102 ? -15.295 2.384 4.699 1.00 94.44 102 ILE A C 1
ATOM 767 O O . ILE A 1 102 ? -15.215 2.920 5.803 1.00 94.44 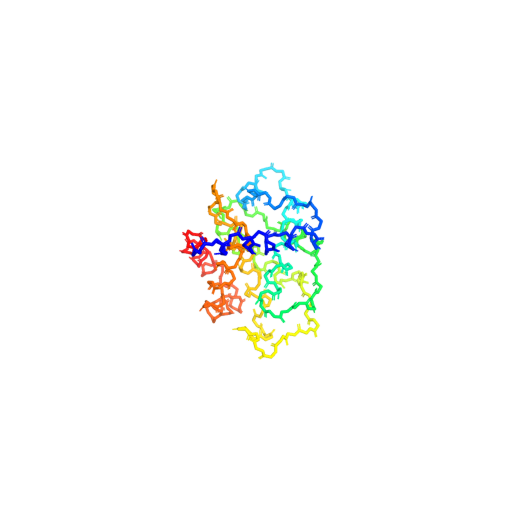102 ILE A O 1
ATOM 771 N N . ASP A 1 103 ? -16.439 1.929 4.191 1.00 92.31 103 ASP A N 1
ATOM 772 C CA . ASP A 1 103 ? -17.716 2.029 4.907 1.00 92.31 103 ASP A CA 1
ATOM 773 C C . ASP A 1 103 ? -17.868 0.902 5.934 1.00 92.31 103 ASP A C 1
ATOM 775 O O . ASP A 1 103 ? -18.516 1.059 6.971 1.00 92.31 103 ASP A O 1
ATOM 779 N N . TYR A 1 104 ? -17.278 -0.258 5.642 1.00 93.75 104 TYR A N 1
ATOM 780 C CA . TYR A 1 104 ? -17.327 -1.433 6.499 1.00 93.75 104 TYR A CA 1
ATOM 781 C C . TYR A 1 104 ? -16.024 -2.224 6.418 1.00 93.75 104 TYR A C 1
ATOM 783 O O . TYR A 1 104 ? -15.482 -2.438 5.334 1.00 93.75 104 TYR A O 1
ATOM 791 N N . LEU A 1 105 ? -15.572 -2.680 7.585 1.00 97.00 105 LEU A N 1
ATOM 792 C CA . LEU A 1 105 ? -14.473 -3.620 7.749 1.00 97.00 105 LEU A CA 1
ATOM 793 C C . LEU A 1 105 ? -14.998 -4.814 8.545 1.00 97.00 105 LEU A C 1
ATOM 795 O O . LEU A 1 105 ? -15.613 -4.614 9.599 1.00 97.00 105 LEU A O 1
ATOM 799 N N . ASP A 1 106 ? -14.769 -6.017 8.026 1.00 96.19 106 ASP A N 1
ATOM 800 C CA . ASP A 1 106 ? -15.166 -7.267 8.667 1.00 96.19 106 ASP A CA 1
ATOM 801 C C . ASP A 1 106 ? -14.538 -7.414 10.065 1.00 96.19 106 ASP A C 1
ATOM 803 O O . ASP A 1 106 ? -13.404 -6.995 10.304 1.00 96.19 106 ASP A O 1
ATOM 807 N N . ALA A 1 107 ? -15.274 -8.013 11.004 1.00 93.81 107 ALA A N 1
ATOM 808 C CA . ALA A 1 107 ? -14.802 -8.215 12.376 1.00 93.81 107 ALA A CA 1
ATOM 809 C C . ALA A 1 107 ? -13.616 -9.195 12.471 1.00 93.81 107 ALA A C 1
ATOM 811 O O . ALA A 1 107 ? -12.858 -9.144 13.437 1.00 93.81 107 ALA A O 1
ATOM 812 N N . HIS A 1 108 ? -13.458 -10.068 11.475 1.00 94.56 108 HIS A N 1
ATOM 813 C CA . HIS A 1 108 ? -12.352 -11.009 11.317 1.00 94.56 108 HIS A CA 1
ATOM 814 C C . HIS A 1 108 ? -11.251 -10.488 10.386 1.00 94.56 108 HIS A C 1
ATOM 816 O O . HIS A 1 108 ? -10.348 -11.249 10.035 1.00 94.56 108 HIS A O 1
ATOM 822 N N . SER A 1 109 ? -11.309 -9.212 9.985 1.00 96.88 109 SER A N 1
ATOM 823 C CA . SER A 1 109 ? -10.227 -8.567 9.242 1.00 96.88 109 SER A CA 1
ATOM 824 C C . SER A 1 109 ? -8.882 -8.784 9.952 1.00 96.88 109 SER A C 1
ATOM 826 O O . SER A 1 109 ? -8.794 -8.588 11.169 1.00 96.88 109 SER A O 1
ATOM 828 N N . PRO A 1 110 ? -7.811 -9.135 9.218 1.00 96.31 110 PRO A N 1
ATOM 829 C CA . PRO A 1 110 ? -6.494 -9.343 9.811 1.00 96.31 110 PRO A CA 1
ATOM 830 C C . PRO A 1 110 ? -5.766 -8.022 10.135 1.00 96.31 110 PRO A C 1
ATOM 832 O O . PRO A 1 110 ? -4.671 -8.030 10.701 1.00 96.31 110 PRO A O 1
ATOM 835 N N . VAL A 1 111 ? -6.366 -6.886 9.770 1.00 96.81 111 VAL A N 1
ATOM 836 C CA . VAL A 1 111 ? -5.870 -5.527 10.016 1.00 96.81 111 VAL A CA 1
ATOM 837 C C . VAL A 1 111 ? -6.916 -4.689 10.745 1.00 96.81 111 VAL A C 1
ATOM 839 O O . VAL A 1 111 ? -8.120 -4.944 10.644 1.00 96.81 111 VAL A O 1
ATOM 842 N N . SER A 1 112 ? -6.471 -3.658 11.461 1.00 94.69 112 SER A N 1
ATOM 843 C CA . SER A 1 112 ? -7.370 -2.739 12.158 1.00 94.69 112 SER A CA 1
ATOM 844 C C . SER A 1 112 ? -7.917 -1.646 11.229 1.00 94.69 112 SER A C 1
ATOM 846 O O . SER A 1 112 ? -7.385 -1.383 10.146 1.00 94.69 112 SER A O 1
ATOM 848 N N . LYS A 1 113 ? -8.978 -0.955 11.666 1.00 91.94 113 LYS A N 1
ATOM 849 C CA . LYS A 1 113 ? -9.564 0.170 10.912 1.00 91.94 113 LYS A CA 1
ATOM 850 C C . LYS A 1 113 ? -8.585 1.329 10.731 1.00 91.94 113 LYS A C 1
ATOM 852 O O . LYS A 1 113 ? -8.685 2.069 9.758 1.00 91.94 113 LYS A O 1
ATOM 857 N N . GLU A 1 114 ? -7.649 1.490 11.656 1.00 92.25 114 GLU A N 1
ATOM 858 C CA . GLU A 1 114 ? -6.647 2.552 11.639 1.00 92.25 114 GLU A CA 1
ATOM 859 C C . GLU A 1 114 ? -5.527 2.278 10.624 1.00 92.25 114 GLU A C 1
ATOM 861 O O . GLU A 1 114 ? -4.920 3.222 10.117 1.00 92.25 114 GLU A O 1
ATOM 866 N N . THR A 1 115 ? -5.247 1.006 10.315 1.00 95.88 115 THR A N 1
ATOM 867 C CA . THR A 1 115 ? -4.103 0.603 9.478 1.00 95.88 115 THR A CA 1
ATOM 868 C C . THR A 1 115 ? -4.501 0.053 8.112 1.00 95.88 115 THR A C 1
ATOM 870 O O . THR A 1 115 ? -3.671 0.054 7.204 1.00 95.88 115 THR A O 1
ATOM 873 N N . VAL A 1 116 ? -5.761 -0.349 7.912 1.00 97.38 116 VAL A N 1
ATOM 874 C CA . VAL A 1 116 ? -6.237 -0.984 6.668 1.00 97.38 116 VAL A CA 1
ATOM 875 C C . VAL A 1 116 ? -5.876 -0.200 5.402 1.00 97.38 116 VAL A C 1
ATOM 877 O O . VAL A 1 116 ? -5.396 -0.793 4.442 1.00 97.38 116 VAL A O 1
ATOM 880 N N . ALA A 1 117 ? -6.009 1.130 5.392 1.00 97.19 117 ALA A N 1
ATOM 881 C CA . ALA A 1 117 ? -5.656 1.936 4.220 1.00 97.19 117 ALA A CA 1
ATOM 882 C C . ALA A 1 117 ? -4.141 1.922 3.941 1.00 97.19 117 ALA A C 1
ATOM 884 O O . ALA A 1 117 ? -3.718 1.852 2.789 1.00 97.19 117 ALA A O 1
ATOM 885 N N . GLN A 1 118 ? -3.321 1.953 4.997 1.00 98.19 118 GLN A N 1
ATOM 886 C CA . GLN A 1 118 ? -1.859 1.915 4.907 1.00 98.19 118 GLN A CA 1
ATOM 887 C C . GLN A 1 118 ? -1.383 0.560 4.380 1.00 98.19 118 GLN A C 1
ATOM 889 O O . GLN A 1 118 ? -0.569 0.508 3.458 1.00 98.19 118 GLN A O 1
ATOM 894 N N . VAL A 1 119 ? -1.935 -0.528 4.926 1.00 98.50 119 VAL A N 1
ATOM 895 C CA . VAL A 1 119 ? -1.639 -1.898 4.490 1.00 98.50 119 VAL A CA 1
ATOM 896 C C . VAL A 1 119 ? -2.098 -2.109 3.051 1.00 98.50 119 VAL A C 1
ATOM 898 O O . VAL A 1 119 ? -1.330 -2.631 2.247 1.00 98.50 119 VAL A O 1
ATOM 901 N N . ALA A 1 120 ? -3.294 -1.644 2.682 1.00 98.50 120 ALA A N 1
ATOM 902 C CA . ALA A 1 120 ? -3.809 -1.802 1.327 1.00 98.50 120 ALA A CA 1
ATOM 903 C C . ALA A 1 120 ? -2.952 -1.059 0.287 1.00 98.50 120 ALA A C 1
ATOM 905 O O . ALA A 1 120 ? -2.544 -1.643 -0.717 1.00 98.50 120 ALA A O 1
ATOM 906 N N . ILE A 1 121 ? -2.598 0.207 0.553 1.00 98.56 121 ILE A N 1
ATOM 907 C CA . ILE A 1 121 ? -1.693 0.991 -0.306 1.00 98.56 121 ILE A CA 1
ATOM 908 C C . ILE A 1 121 ? -0.334 0.303 -0.436 1.00 98.56 121 ILE A C 1
ATOM 910 O O . ILE A 1 121 ? 0.186 0.179 -1.547 1.00 98.56 121 ILE A O 1
ATOM 914 N N . PHE A 1 122 ? 0.238 -0.158 0.679 1.00 98.69 122 PHE A N 1
ATOM 915 C CA . PHE A 1 122 ? 1.520 -0.854 0.660 1.00 98.69 122 PHE A CA 1
ATOM 916 C C . PHE A 1 122 ? 1.448 -2.147 -0.163 1.00 98.69 122 PHE A C 1
ATOM 918 O O . PHE A 1 122 ? 2.317 -2.371 -0.998 1.00 98.69 122 PHE A O 1
ATOM 925 N N . SER A 1 123 ? 0.392 -2.947 0.006 1.00 98.50 123 SER A N 1
ATOM 926 C CA . SER A 1 123 ? 0.179 -4.208 -0.725 1.00 98.50 123 SER A CA 1
ATOM 927 C C . SER A 1 123 ? 0.143 -3.986 -2.235 1.00 98.50 123 SER A C 1
ATOM 929 O O . SER A 1 123 ? 0.858 -4.657 -2.975 1.00 98.50 123 SER A O 1
ATOM 931 N N . VAL A 1 124 ? -0.629 -2.993 -2.697 1.00 97.75 124 VAL A N 1
ATOM 932 C CA . VAL A 1 124 ? -0.721 -2.666 -4.128 1.00 97.75 124 VAL A CA 1
ATOM 933 C C . VAL A 1 124 ? 0.640 -2.261 -4.686 1.00 97.75 124 VAL A C 1
ATOM 935 O O . VAL A 1 124 ? 1.051 -2.759 -5.730 1.00 97.75 124 VAL A O 1
ATOM 938 N N . LEU A 1 125 ? 1.368 -1.380 -4.000 1.00 97.81 125 LEU A N 1
ATOM 939 C CA . LEU A 1 125 ? 2.675 -0.934 -4.483 1.00 97.81 125 LEU A CA 1
ATOM 940 C C . LEU A 1 125 ? 3.728 -2.046 -4.433 1.00 97.81 125 LEU A C 1
ATOM 942 O O . LEU A 1 125 ? 4.548 -2.133 -5.343 1.00 97.81 125 LEU A O 1
ATOM 946 N N . LEU A 1 126 ? 3.676 -2.918 -3.424 1.00 97.56 126 LEU A N 1
ATOM 947 C CA . LEU A 1 126 ? 4.548 -4.086 -3.328 1.00 97.56 126 LEU A CA 1
ATOM 948 C C . LEU A 1 126 ? 4.301 -5.050 -4.495 1.00 97.56 126 LEU A C 1
ATOM 950 O O . LEU A 1 126 ? 5.252 -5.479 -5.144 1.00 97.56 126 LEU A O 1
ATOM 954 N N . TYR A 1 127 ? 3.034 -5.311 -4.825 1.00 95.62 127 TYR A N 1
ATOM 955 C CA . TYR A 1 127 ? 2.662 -6.076 -6.013 1.00 95.62 127 TYR A CA 1
ATOM 956 C C . TYR A 1 127 ? 3.202 -5.435 -7.302 1.00 95.62 127 TYR A C 1
ATOM 958 O O . TYR A 1 127 ? 3.791 -6.122 -8.136 1.00 95.62 127 TYR A O 1
ATOM 966 N N . LEU A 1 128 ? 3.082 -4.115 -7.471 1.00 94.56 128 LEU A N 1
ATOM 967 C CA . LEU A 1 128 ? 3.573 -3.444 -8.684 1.00 94.56 128 LEU A CA 1
ATOM 968 C C . LEU A 1 128 ? 5.101 -3.427 -8.813 1.00 94.56 128 LEU A C 1
ATOM 970 O O . LEU A 1 128 ? 5.607 -3.310 -9.935 1.00 94.56 128 LEU A O 1
ATOM 974 N N . LEU A 1 129 ? 5.817 -3.546 -7.694 1.00 94.25 129 LEU A N 1
ATOM 975 C CA . LEU A 1 129 ? 7.272 -3.688 -7.641 1.00 94.25 129 LEU A CA 1
ATOM 976 C C . LEU A 1 129 ? 7.756 -5.127 -7.849 1.00 94.25 129 LEU A C 1
ATOM 978 O O . LEU A 1 129 ? 8.921 -5.318 -8.187 1.00 94.25 129 LEU A O 1
ATOM 982 N N . SER A 1 130 ? 6.893 -6.122 -7.641 1.00 92.06 130 SER A N 1
ATOM 983 C CA . SER A 1 130 ? 7.260 -7.532 -7.778 1.00 92.06 130 SER A CA 1
ATOM 984 C C . SER A 1 130 ? 7.584 -7.921 -9.222 1.00 92.06 130 SER A C 1
ATOM 986 O O . SER A 1 130 ? 7.022 -7.380 -10.190 1.00 92.06 130 SER A O 1
ATOM 988 N N . ASP A 1 131 ? 8.503 -8.878 -9.365 1.00 80.44 131 ASP A N 1
ATOM 989 C CA . ASP A 1 131 ? 8.850 -9.448 -10.659 1.00 80.44 131 ASP A CA 1
ATOM 990 C C . ASP A 1 131 ? 7.840 -10.530 -11.059 1.00 80.44 131 ASP A C 1
ATOM 992 O O . ASP A 1 131 ? 7.549 -11.443 -10.296 1.00 80.44 131 ASP A O 1
ATOM 996 N N . ARG A 1 132 ? 7.271 -10.407 -12.259 1.00 73.94 132 ARG A N 1
ATOM 997 C CA . ARG A 1 132 ? 6.021 -11.073 -12.661 1.00 73.94 132 ARG A CA 1
ATOM 998 C C . ARG A 1 132 ? 6.160 -11.961 -13.885 1.00 73.94 132 ARG A C 1
ATOM 1000 O O . ARG A 1 132 ? 5.155 -12.248 -14.526 1.00 73.94 132 ARG A O 1
ATOM 1007 N N . GLU A 1 133 ? 7.377 -12.396 -14.216 1.00 62.69 133 GLU A N 1
ATOM 1008 C CA . GLU A 1 133 ? 7.671 -12.962 -15.538 1.00 62.69 133 GLU A CA 1
ATOM 1009 C C . GLU A 1 133 ? 6.748 -14.109 -15.978 1.00 62.69 133 GLU A C 1
ATOM 1011 O O . GLU A 1 133 ? 6.583 -14.242 -17.180 1.00 62.69 133 GLU A O 1
ATOM 1016 N N . ASN A 1 134 ? 6.082 -14.865 -15.083 1.00 58.38 134 ASN A N 1
ATOM 1017 C CA . ASN A 1 134 ? 5.037 -15.848 -15.445 1.00 58.38 134 ASN A CA 1
ATOM 1018 C C . ASN A 1 134 ? 4.014 -16.147 -14.311 1.00 58.38 134 ASN A C 1
ATOM 1020 O O . ASN A 1 134 ? 3.567 -17.286 -14.157 1.00 58.38 134 ASN A O 1
ATOM 1024 N N . GLY A 1 135 ? 3.695 -15.171 -13.454 1.00 65.69 135 GLY A N 1
ATOM 1025 C CA . GLY A 1 135 ? 2.898 -15.397 -12.236 1.00 65.69 135 GLY A CA 1
ATOM 1026 C C . GLY A 1 135 ? 1.375 -15.303 -12.415 1.00 65.69 135 GLY A C 1
ATOM 1027 O O . GLY A 1 135 ? 0.877 -14.527 -13.225 1.00 65.69 135 GLY A O 1
ATOM 1028 N N . ASP A 1 136 ? 0.624 -16.064 -11.612 1.00 84.06 136 ASP A N 1
ATOM 1029 C CA . ASP A 1 136 ? -0.826 -15.886 -11.436 1.00 84.06 136 ASP A CA 1
ATOM 1030 C C . ASP A 1 136 ? -1.082 -14.595 -10.642 1.00 84.06 136 ASP A C 1
ATOM 1032 O O . ASP A 1 136 ? -0.787 -14.524 -9.445 1.00 84.06 136 ASP A O 1
ATOM 1036 N N . TYR A 1 137 ? -1.620 -13.573 -11.312 1.00 85.38 137 TYR A N 1
ATOM 1037 C CA . TYR A 1 137 ? -1.794 -12.234 -10.744 1.00 85.38 137 TYR A CA 1
ATOM 1038 C C . TYR A 1 137 ? -2.583 -12.228 -9.435 1.00 85.38 137 TYR A C 1
ATOM 1040 O O . TYR A 1 137 ? -2.215 -11.501 -8.515 1.00 85.38 137 TYR A O 1
ATOM 1048 N N . ALA A 1 138 ? -3.628 -13.050 -9.316 1.00 87.00 138 ALA A N 1
ATOM 1049 C CA . ALA A 1 138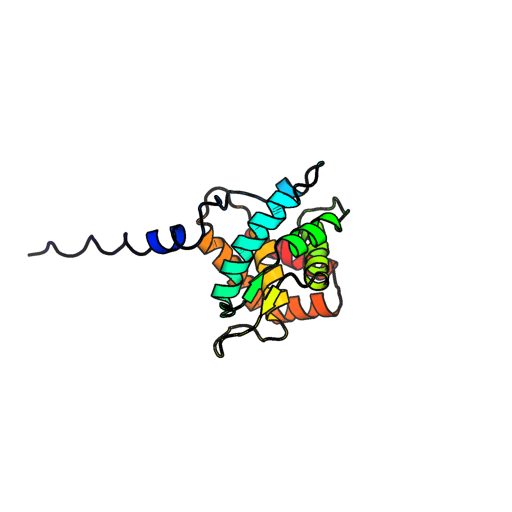 ? -4.432 -13.097 -8.100 1.00 87.00 138 ALA A CA 1
ATOM 1050 C C . ALA A 1 138 ? -3.609 -13.628 -6.918 1.00 87.00 138 ALA A C 1
ATOM 1052 O O . ALA A 1 138 ? -3.651 -13.059 -5.830 1.00 87.00 138 ALA A O 1
ATOM 1053 N N . LYS A 1 139 ? -2.790 -14.663 -7.144 1.00 89.88 139 LYS A N 1
ATOM 1054 C CA . LYS A 1 139 ? -1.906 -15.219 -6.106 1.00 89.88 139 LYS A CA 1
ATOM 1055 C C . LYS A 1 139 ? -0.806 -14.253 -5.694 1.00 89.88 139 LYS A C 1
ATOM 1057 O O . LYS A 1 139 ? -0.439 -14.225 -4.526 1.00 89.88 139 LYS A O 1
ATOM 1062 N N . MET A 1 140 ? -0.289 -13.465 -6.631 1.00 91.81 140 MET A N 1
ATOM 1063 C CA . MET A 1 140 ? 0.728 -12.459 -6.326 1.00 91.81 140 MET A CA 1
ATOM 1064 C C . MET A 1 140 ? 0.145 -11.290 -5.535 1.00 91.81 140 MET A C 1
ATOM 1066 O O . MET A 1 140 ? 0.746 -10.846 -4.561 1.00 91.81 140 MET A O 1
ATOM 1070 N N . ILE A 1 141 ? -1.056 -10.823 -5.890 1.00 94.25 141 ILE A N 1
ATOM 1071 C CA . ILE A 1 141 ? -1.766 -9.824 -5.081 1.00 94.25 141 ILE A CA 1
ATOM 1072 C C . ILE A 1 141 ? -1.994 -10.376 -3.670 1.00 94.25 141 ILE A C 1
ATOM 1074 O O . ILE A 1 141 ? -1.623 -9.715 -2.704 1.00 94.25 141 ILE A O 1
ATOM 1078 N N . GLN A 1 142 ? -2.461 -11.621 -3.555 1.00 94.38 142 GLN A N 1
ATOM 1079 C CA . GLN A 1 142 ? -2.635 -12.294 -2.270 1.00 94.38 142 GLN A CA 1
ATOM 1080 C C . GLN A 1 142 ? -1.329 -12.392 -1.466 1.00 94.38 142 GLN A C 1
ATOM 1082 O O . GLN A 1 142 ? -1.314 -12.132 -0.262 1.00 94.38 142 GLN A O 1
ATOM 1087 N N . ALA A 1 143 ? -0.214 -12.751 -2.109 1.00 95.44 143 ALA A N 1
ATOM 1088 C CA . ALA A 1 143 ? 1.096 -12.819 -1.467 1.00 95.44 143 ALA A CA 1
ATOM 1089 C C . ALA A 1 143 ? 1.541 -11.443 -0.948 1.00 95.44 143 ALA A C 1
ATOM 1091 O O . ALA A 1 143 ? 1.966 -11.328 0.206 1.00 95.44 143 ALA A O 1
ATOM 1092 N N . ALA A 1 144 ? 1.365 -10.389 -1.750 1.00 97.31 144 ALA A N 1
ATOM 1093 C CA . ALA A 1 144 ? 1.650 -9.018 -1.346 1.00 97.31 144 ALA A CA 1
ATOM 1094 C C . ALA A 1 144 ? 0.767 -8.562 -0.171 1.00 97.31 144 ALA A C 1
ATOM 1096 O O . ALA A 1 144 ? 1.290 -7.991 0.790 1.00 97.31 144 ALA A O 1
ATOM 1097 N N . THR A 1 145 ? -0.536 -8.864 -0.198 1.00 98.25 145 THR A N 1
ATOM 1098 C CA . THR A 1 145 ? -1.475 -8.571 0.898 1.00 98.25 145 THR A CA 1
ATOM 1099 C C . THR A 1 145 ? -1.084 -9.290 2.185 1.00 98.25 145 THR A C 1
ATOM 1101 O O . THR A 1 145 ? -1.053 -8.680 3.258 1.00 98.25 145 THR A O 1
ATOM 1104 N N . ASN A 1 146 ? -0.735 -10.576 2.098 1.00 97.94 146 ASN A N 1
ATOM 1105 C CA . ASN A 1 146 ? -0.320 -11.376 3.250 1.00 97.94 146 ASN A CA 1
ATOM 1106 C C . ASN A 1 146 ? 0.973 -10.834 3.876 1.00 97.94 146 ASN A C 1
ATOM 1108 O O . ASN A 1 146 ? 1.046 -10.670 5.096 1.00 97.94 146 ASN A O 1
ATOM 1112 N N . LEU A 1 147 ? 1.974 -10.507 3.051 1.00 98.12 147 LEU A N 1
ATOM 1113 C CA . LEU A 1 147 ? 3.222 -9.899 3.521 1.00 98.12 147 LEU A CA 1
ATOM 1114 C C . LEU A 1 147 ? 2.971 -8.540 4.179 1.00 98.12 147 LEU A C 1
ATOM 1116 O O . LEU A 1 147 ? 3.464 -8.290 5.277 1.00 98.12 147 LEU A O 1
ATOM 1120 N N . ALA A 1 148 ? 2.176 -7.673 3.553 1.00 98.44 148 ALA A N 1
ATOM 1121 C CA . ALA A 1 148 ? 1.853 -6.363 4.111 1.00 98.44 148 ALA A CA 1
ATOM 1122 C C . ALA A 1 148 ? 1.092 -6.472 5.444 1.00 98.44 148 ALA A C 1
ATOM 1124 O O . ALA A 1 148 ? 1.368 -5.727 6.381 1.00 98.44 148 ALA A O 1
ATOM 1125 N N . THR A 1 149 ? 0.180 -7.437 5.559 1.00 98.38 149 THR A N 1
ATOM 1126 C CA . THR A 1 149 ? -0.560 -7.725 6.796 1.00 98.38 149 THR A CA 1
ATOM 1127 C C . THR A 1 149 ? 0.373 -8.174 7.920 1.00 98.38 149 THR A C 1
ATOM 1129 O O . THR A 1 149 ? 0.256 -7.699 9.052 1.00 98.38 149 THR A O 1
ATOM 1132 N N . ALA A 1 150 ? 1.343 -9.042 7.613 1.00 98.06 150 ALA A N 1
ATOM 1133 C CA . ALA A 1 150 ? 2.358 -9.474 8.574 1.00 98.06 150 ALA A CA 1
ATOM 1134 C C . ALA A 1 150 ? 3.272 -8.320 9.032 1.00 98.06 150 ALA A C 1
ATOM 1136 O O . ALA A 1 150 ? 3.797 -8.352 10.142 1.00 98.06 150 ALA A O 1
ATOM 1137 N N . LEU A 1 151 ? 3.439 -7.290 8.197 1.00 97.69 151 LEU A N 1
ATOM 1138 C CA . LEU A 1 151 ? 4.275 -6.113 8.453 1.00 97.69 151 LEU A CA 1
ATOM 1139 C C . LEU A 1 151 ? 3.481 -4.893 8.949 1.00 97.69 151 LEU A C 1
ATOM 1141 O O . LEU A 1 151 ? 4.030 -3.788 8.990 1.00 97.69 151 LEU A O 1
ATOM 1145 N N . GLN A 1 152 ? 2.204 -5.056 9.312 1.00 97.50 152 GLN A N 1
ATOM 1146 C CA . GLN A 1 152 ? 1.289 -3.932 9.539 1.00 97.50 152 GLN A CA 1
ATOM 1147 C C . GLN A 1 152 ? 1.795 -2.911 10.569 1.00 97.50 152 GLN A C 1
ATOM 1149 O O . GLN A 1 152 ? 1.636 -1.709 10.357 1.00 97.50 152 GLN A O 1
ATOM 1154 N N . ASP A 1 153 ? 2.458 -3.358 11.639 1.00 97.06 153 ASP A N 1
ATOM 1155 C CA . ASP A 1 153 ? 2.975 -2.471 12.685 1.00 97.06 153 ASP A CA 1
ATOM 1156 C C . ASP A 1 153 ? 4.140 -1.610 12.179 1.00 97.06 153 ASP A C 1
ATOM 1158 O O . ASP A 1 153 ? 4.172 -0.397 12.410 1.00 97.06 153 ASP A O 1
ATOM 1162 N N . GLU A 1 154 ? 5.071 -2.215 11.431 1.00 97.88 154 GLU A N 1
ATOM 1163 C CA . GLU A 1 154 ? 6.205 -1.512 10.822 1.00 97.88 154 GLU A CA 1
ATOM 1164 C C . GLU A 1 154 ? 5.732 -0.521 9.757 1.00 97.88 154 GLU A C 1
ATOM 1166 O O . GLU A 1 154 ? 6.199 0.621 9.713 1.00 97.88 154 GLU A O 1
ATOM 1171 N N . ILE A 1 155 ? 4.777 -0.945 8.924 1.00 97.88 155 ILE A N 1
ATOM 1172 C CA . ILE A 1 155 ? 4.141 -0.104 7.909 1.00 97.88 155 ILE A CA 1
ATOM 1173 C C . ILE A 1 155 ? 3.452 1.080 8.591 1.00 97.88 155 ILE A C 1
ATOM 1175 O O . ILE A 1 155 ? 3.721 2.232 8.246 1.00 97.88 155 ILE A O 1
ATOM 1179 N N . SER A 1 156 ? 2.617 0.824 9.600 1.00 97.38 156 SER A N 1
ATOM 1180 C CA . SER A 1 156 ? 1.879 1.871 10.304 1.00 97.38 156 SER A CA 1
ATOM 1181 C C . SER A 1 156 ? 2.805 2.863 10.998 1.00 97.38 156 SER A C 1
ATOM 1183 O O . SER A 1 156 ? 2.589 4.077 10.932 1.00 97.38 156 SER A O 1
ATOM 1185 N N . GLN A 1 157 ? 3.880 2.384 11.629 1.00 97.69 157 GLN A N 1
ATOM 1186 C CA . GLN A 1 157 ? 4.900 3.258 12.193 1.00 97.69 157 GLN A CA 1
ATOM 1187 C C . GLN A 1 157 ? 5.533 4.146 11.117 1.00 97.69 157 GLN A C 1
ATOM 1189 O O . GLN A 1 157 ? 5.563 5.361 11.304 1.00 97.69 157 GLN A O 1
ATOM 1194 N N . ALA A 1 158 ? 5.966 3.571 9.992 1.00 98.00 158 ALA A N 1
ATOM 1195 C CA . ALA A 1 158 ? 6.609 4.322 8.918 1.00 98.00 158 ALA A CA 1
ATOM 1196 C C . ALA A 1 158 ? 5.672 5.362 8.278 1.00 98.00 158 ALA A C 1
ATOM 1198 O O . ALA A 1 158 ? 6.094 6.482 7.989 1.00 98.00 158 ALA A O 1
ATOM 1199 N N . PHE A 1 159 ? 4.383 5.048 8.116 1.00 97.75 159 PHE A N 1
ATOM 1200 C CA . PHE A 1 159 ? 3.387 6.019 7.657 1.00 97.75 159 PHE A CA 1
ATOM 1201 C C . PHE A 1 159 ? 3.163 7.148 8.672 1.00 97.75 159 PHE A C 1
ATOM 1203 O O . PHE A 1 159 ? 3.143 8.317 8.282 1.00 97.75 159 PHE A O 1
ATOM 1210 N N . ARG A 1 160 ? 3.038 6.827 9.969 1.00 96.75 160 ARG A N 1
ATOM 1211 C CA . ARG A 1 160 ? 2.850 7.828 11.037 1.00 96.75 160 ARG A CA 1
ATOM 1212 C C . ARG A 1 160 ? 4.029 8.791 11.146 1.00 96.75 160 ARG A C 1
ATOM 1214 O O . ARG A 1 160 ? 3.815 9.986 11.329 1.00 96.75 160 ARG A O 1
ATOM 1221 N N . THR A 1 161 ? 5.256 8.293 11.015 1.00 97.62 161 THR A N 1
ATOM 1222 C CA . THR A 1 161 ? 6.474 9.119 11.057 1.00 97.62 161 THR A CA 1
ATOM 1223 C C . THR A 1 161 ? 6.858 9.704 9.698 1.00 97.62 161 THR A C 1
ATOM 1225 O O . THR A 1 161 ? 7.827 10.455 9.614 1.00 97.62 161 THR A O 1
ATOM 1228 N N . GLN A 1 162 ? 6.108 9.388 8.635 1.00 97.62 162 GLN A N 1
ATOM 1229 C CA . GLN A 1 162 ? 6.426 9.743 7.248 1.00 97.62 162 GLN A CA 1
ATOM 1230 C C . GLN A 1 162 ? 7.845 9.313 6.825 1.00 97.62 162 GLN A C 1
ATOM 1232 O O . GLN A 1 162 ? 8.506 9.987 6.028 1.00 97.62 162 GLN A O 1
ATOM 1237 N N . ASP A 1 163 ? 8.312 8.178 7.350 1.00 98.00 163 ASP A N 1
ATOM 1238 C CA . ASP A 1 163 ? 9.654 7.649 7.122 1.00 98.00 163 ASP A CA 1
ATOM 1239 C C . ASP A 1 163 ? 9.759 6.971 5.749 1.00 98.00 163 ASP A C 1
ATOM 1241 O O . ASP A 1 163 ? 9.521 5.774 5.561 1.00 98.00 163 ASP A O 1
ATOM 1245 N N . ARG A 1 164 ? 10.145 7.781 4.761 1.00 96.94 164 ARG A N 1
ATOM 1246 C CA . ARG A 1 164 ? 10.369 7.346 3.376 1.00 96.94 164 ARG A CA 1
ATOM 1247 C C . ARG A 1 164 ? 11.474 6.301 3.263 1.00 96.94 164 ARG A C 1
ATOM 1249 O O . ARG A 1 164 ? 11.374 5.420 2.414 1.00 96.94 164 ARG A O 1
ATOM 1256 N N . ALA A 1 165 ? 12.520 6.403 4.081 1.00 97.38 165 ALA A N 1
ATOM 1257 C CA . ALA A 1 165 ? 13.653 5.488 4.012 1.00 97.38 165 ALA A CA 1
ATOM 1258 C C . ALA A 1 165 ? 13.241 4.097 4.505 1.00 97.38 165 ALA A C 1
ATOM 1260 O O . ALA A 1 165 ? 13.526 3.098 3.841 1.00 97.38 165 ALA A O 1
ATOM 1261 N N . LYS A 1 166 ? 12.488 4.034 5.609 1.00 98.25 166 LYS A N 1
ATOM 1262 C CA . LYS A 1 166 ? 11.923 2.781 6.116 1.00 98.25 166 LYS A CA 1
ATOM 1263 C C . LYS A 1 166 ? 10.951 2.154 5.117 1.00 98.25 166 LYS A C 1
ATOM 1265 O O . LYS A 1 166 ? 11.098 0.971 4.826 1.00 98.25 166 LYS A O 1
ATOM 1270 N N . LEU A 1 167 ? 10.023 2.927 4.542 1.00 98.19 167 LEU A N 1
ATOM 1271 C CA . LEU A 1 167 ? 9.108 2.420 3.507 1.00 98.19 167 LEU A CA 1
ATOM 1272 C C . LEU A 1 167 ? 9.866 1.878 2.288 1.00 98.19 167 LEU A C 1
ATOM 1274 O O . LEU A 1 167 ? 9.598 0.763 1.851 1.00 98.19 167 LEU A O 1
ATOM 1278 N N . SER A 1 168 ? 10.852 2.622 1.779 1.00 98.12 168 SER A N 1
ATOM 1279 C CA . SER A 1 168 ? 11.669 2.178 0.644 1.00 98.12 168 SER A CA 1
ATOM 1280 C C . SER A 1 168 ? 12.444 0.900 0.963 1.00 98.12 168 SER A C 1
ATOM 1282 O O . SER A 1 168 ? 12.558 0.028 0.108 1.00 98.12 168 SER A O 1
ATOM 1284 N N . SER A 1 169 ? 12.970 0.773 2.184 1.00 98.19 169 SER A N 1
ATOM 1285 C CA . SER A 1 169 ? 13.677 -0.430 2.628 1.00 98.19 169 SER A CA 1
ATOM 1286 C C . SER A 1 169 ? 12.747 -1.639 2.733 1.00 98.19 169 SER A C 1
ATOM 1288 O O . SER A 1 169 ? 13.140 -2.733 2.332 1.00 98.19 169 SER A O 1
ATOM 1290 N N . LEU A 1 170 ? 11.518 -1.452 3.225 1.00 98.19 170 LEU A N 1
ATOM 1291 C CA . LEU A 1 170 ? 10.508 -2.510 3.255 1.00 98.19 170 LEU A CA 1
ATOM 1292 C C . LEU A 1 170 ? 10.158 -2.966 1.833 1.00 98.19 170 LEU A C 1
ATOM 1294 O O . LEU A 1 170 ? 10.186 -4.163 1.560 1.00 98.19 170 LEU A O 1
ATOM 1298 N N . PHE A 1 171 ? 9.911 -2.032 0.912 1.00 98.19 171 PHE A N 1
ATOM 1299 C CA . PHE A 1 171 ? 9.651 -2.363 -0.490 1.00 98.19 171 PHE A CA 1
ATOM 1300 C C . PHE A 1 171 ? 10.805 -3.145 -1.128 1.00 98.19 171 PHE A C 1
ATOM 1302 O O . PHE A 1 171 ? 10.578 -4.223 -1.669 1.00 98.19 171 PHE A O 1
ATOM 1309 N N . ALA A 1 172 ? 12.043 -2.662 -0.989 1.00 96.81 172 ALA A N 1
ATOM 1310 C CA . ALA A 1 172 ? 13.225 -3.331 -1.537 1.00 96.81 172 ALA A CA 1
ATOM 1311 C C . ALA A 1 172 ? 13.435 -4.737 -0.969 1.00 96.81 172 ALA A C 1
ATOM 1313 O O . ALA A 1 172 ? 13.862 -5.644 -1.678 1.00 96.81 172 ALA A O 1
ATOM 1314 N N . ARG A 1 173 ? 13.128 -4.928 0.317 1.00 96.94 173 ARG A N 1
ATOM 1315 C CA . ARG A 1 173 ? 13.291 -6.219 0.982 1.00 96.94 173 ARG A CA 1
ATOM 1316 C C . ARG A 1 173 ? 12.249 -7.242 0.540 1.00 96.94 173 ARG A C 1
ATOM 1318 O O . ARG A 1 173 ? 12.589 -8.414 0.449 1.00 96.94 173 ARG A O 1
ATOM 1325 N N . TYR A 1 174 ? 11.002 -6.827 0.323 1.00 96.81 174 TYR A N 1
ATOM 1326 C CA . TYR A 1 174 ? 9.887 -7.765 0.163 1.00 96.81 174 TYR A CA 1
ATOM 1327 C C . TYR A 1 174 ? 9.366 -7.913 -1.267 1.00 96.81 174 TYR A C 1
ATOM 1329 O O . TYR A 1 174 ? 8.649 -8.873 -1.526 1.00 96.81 174 TYR A O 1
ATOM 1337 N N . ALA A 1 175 ? 9.741 -7.038 -2.207 1.00 94.25 175 ALA A N 1
ATOM 1338 C CA . ALA A 1 175 ? 9.252 -7.122 -3.588 1.00 94.25 175 ALA A CA 1
ATOM 1339 C C . ALA A 1 175 ? 9.608 -8.454 -4.278 1.00 94.25 175 ALA A C 1
ATOM 1341 O O . ALA A 1 175 ? 8.810 -8.970 -5.050 1.00 94.25 175 ALA A O 1
ATOM 1342 N N . ALA A 1 176 ? 10.767 -9.044 -3.960 1.00 91.69 176 ALA A N 1
ATOM 1343 C CA . ALA A 1 176 ? 11.205 -10.339 -4.496 1.00 91.69 176 ALA A CA 1
ATOM 1344 C C . ALA A 1 176 ? 10.564 -11.565 -3.806 1.00 91.69 176 ALA A C 1
ATOM 1346 O O . ALA A 1 176 ? 10.908 -12.702 -4.125 1.00 91.69 176 ALA A O 1
ATOM 1347 N N . HIS A 1 177 ? 9.694 -11.346 -2.816 1.00 91.75 177 HIS A N 1
ATOM 1348 C CA . HIS A 1 177 ? 9.019 -12.400 -2.048 1.00 91.75 177 HIS A CA 1
ATOM 1349 C C . HIS A 1 177 ? 7.517 -12.502 -2.345 1.00 91.75 177 HIS A C 1
ATOM 1351 O O . HIS A 1 177 ? 6.834 -13.316 -1.722 1.00 91.75 177 HIS A O 1
ATOM 1357 N N . VAL A 1 178 ? 7.024 -11.664 -3.258 1.00 88.56 178 VAL A N 1
ATOM 1358 C CA . VAL A 1 178 ? 5.669 -11.702 -3.820 1.00 88.56 178 VAL A CA 1
ATOM 1359 C C . VAL A 1 178 ? 5.656 -12.621 -5.030 1.00 88.56 178 VAL A C 1
ATOM 1361 O O . VAL A 1 178 ? 4.726 -13.452 -5.112 1.00 88.56 178 VAL A O 1
#

Secondary structure (DSSP, 8-state):
------SSTTSSSSSHHHHS-S----S--HHHHTSTT--HHHHHHHHHHHHHHHHHHTT--EEEE-HHHHHHHHHH----S-HHH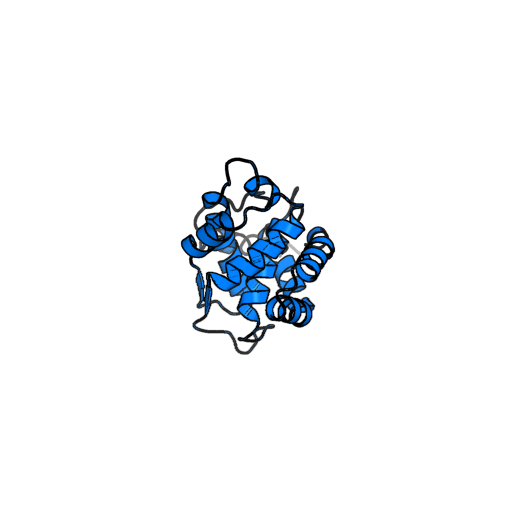HHHHHHHHHHHH--EEEEE--TT-SS-TTTHHHHHHHHHHHHHHS--TT--HHHHHHHHHHHHHHTHHHHHHHHHTT-HHHHHHHHHHHGGG-

Foldseek 3Di:
DDDDDDDDPPPPVPVVDPPDDPPPLDLQALLVQLPPVRVLVVQLVNLQVLLCLLCVLQQLNPKAFASVLSSVLSVPQPDPDDLLLSLLSSLLSSVVSCRMDRPDHDPPGLDDPLQSSLLSSQLSSLLSNADCPPDDSSVSSVQSSVLSSVCRVQSSVCSVVVPSVSSSVSSVVCSDVD